Protein AF-A5L901-F1 (afdb_monomer)

Radius of gyration: 15.3 Å; Cα contacts (8 Å, |Δi|>4): 49; chains: 1; bounding box: 40×31×36 Å

Structure (mmCIF, N/CA/C/O backbone):
data_AF-A5L901-F1
#
_entry.id   AF-A5L901-F1
#
loop_
_atom_site.group_PDB
_atom_site.id
_atom_site.type_symbol
_atom_site.label_atom_id
_atom_site.label_alt_id
_atom_site.label_comp_id
_atom_site.label_asym_id
_atom_site.label_entity_id
_atom_site.label_seq_id
_atom_site.pdbx_PDB_ins_code
_atom_site.Cartn_x
_atom_site.Cartn_y
_atom_site.Cartn_z
_atom_site.occupancy
_atom_site.B_iso_or_equiv
_atom_site.auth_seq_id
_atom_site.auth_comp_id
_atom_site.auth_asym_id
_atom_site.auth_atom_id
_atom_site.pdbx_PDB_model_num
ATOM 1 N N . MET A 1 1 ? 13.944 -14.638 4.051 1.00 38.66 1 MET A N 1
ATOM 2 C CA . MET A 1 1 ? 12.646 -15.027 4.641 1.00 38.66 1 MET A CA 1
ATOM 3 C C . MET A 1 1 ? 11.600 -14.018 4.205 1.00 38.66 1 MET A C 1
ATOM 5 O O . MET A 1 1 ? 11.627 -12.891 4.678 1.00 38.66 1 MET A O 1
ATOM 9 N N . THR A 1 2 ? 10.731 -14.375 3.265 1.00 51.88 2 THR A N 1
ATOM 10 C CA . THR A 1 2 ? 9.514 -13.609 2.973 1.00 51.88 2 THR A CA 1
ATOM 11 C C . THR A 1 2 ? 8.492 -13.955 4.046 1.00 51.88 2 THR A C 1
ATOM 13 O O . THR A 1 2 ? 7.989 -15.074 4.084 1.00 51.88 2 THR A O 1
ATOM 16 N N . ILE A 1 3 ? 8.232 -13.023 4.960 1.00 65.38 3 ILE A N 1
ATOM 17 C CA . ILE A 1 3 ? 7.152 -13.172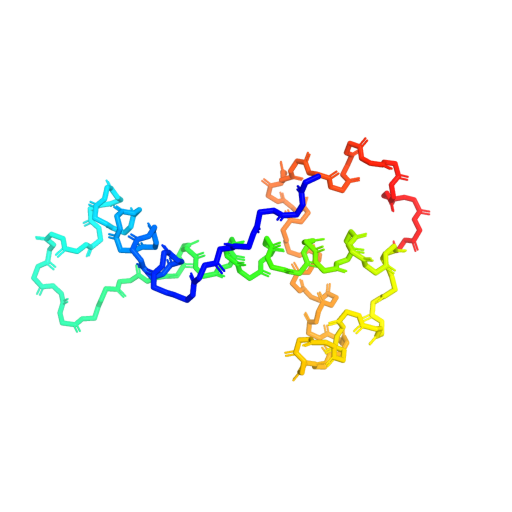 5.935 1.00 65.38 3 ILE A CA 1
ATOM 18 C C . ILE A 1 3 ? 5.848 -12.997 5.157 1.00 65.38 3 ILE A C 1
ATOM 20 O O . ILE A 1 3 ? 5.572 -11.919 4.631 1.00 65.38 3 ILE A O 1
ATOM 24 N N . LEU A 1 4 ? 5.084 -14.077 5.019 1.00 69.88 4 LEU A N 1
ATOM 25 C CA . LEU A 1 4 ? 3.739 -14.027 4.460 1.00 69.88 4 LEU A CA 1
ATOM 26 C C . LEU A 1 4 ? 2.805 -13.534 5.560 1.00 69.88 4 LEU A C 1
ATOM 28 O O .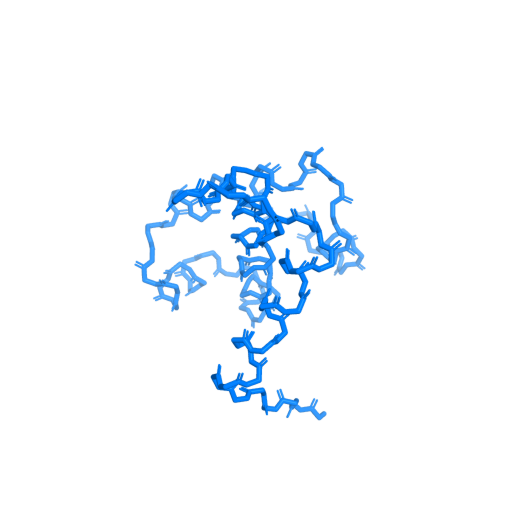 LEU A 1 4 ? 2.445 -14.299 6.446 1.00 69.88 4 LEU A O 1
ATOM 32 N N . ILE A 1 5 ? 2.442 -12.254 5.508 1.00 80.56 5 ILE A N 1
ATOM 33 C CA . ILE A 1 5 ? 1.373 -11.716 6.346 1.00 80.56 5 ILE A CA 1
ATOM 34 C C . ILE A 1 5 ? 0.026 -12.066 5.711 1.00 80.56 5 ILE A C 1
ATOM 36 O O . ILE A 1 5 ? -0.211 -11.833 4.522 1.00 80.56 5 ILE A O 1
ATOM 40 N N . THR A 1 6 ? -0.867 -12.659 6.488 1.00 87.62 6 THR A N 1
ATOM 41 C CA . THR A 1 6 ? -2.228 -12.960 6.054 1.00 87.62 6 THR A CA 1
ATOM 42 C C . THR A 1 6 ? -3.080 -11.692 6.054 1.00 87.62 6 THR A C 1
ATOM 44 O O . THR A 1 6 ? -2.827 -10.725 6.777 1.00 87.62 6 THR A O 1
ATOM 47 N N . ARG A 1 7 ? -4.167 -11.692 5.273 1.00 85.25 7 ARG A N 1
ATOM 48 C CA . ARG A 1 7 ? -5.130 -10.577 5.260 1.00 85.25 7 ARG A CA 1
ATOM 49 C C . ARG A 1 7 ? -5.676 -10.263 6.661 1.00 85.25 7 ARG A C 1
ATOM 51 O O . ARG A 1 7 ? -5.923 -9.099 6.965 1.00 85.25 7 ARG A O 1
ATOM 58 N N . GLY A 1 8 ? -5.884 -11.288 7.491 1.00 87.94 8 GLY A N 1
ATOM 59 C CA . GLY A 1 8 ? -6.374 -11.129 8.861 1.00 87.94 8 GLY A CA 1
ATOM 60 C C . GLY A 1 8 ? -5.387 -10.370 9.744 1.00 87.94 8 GLY A C 1
ATOM 61 O O . GLY A 1 8 ? -5.783 -9.433 10.433 1.00 87.94 8 GLY A O 1
ATOM 62 N N . GLU A 1 9 ? -4.104 -10.709 9.647 1.00 87.56 9 GLU A N 1
ATOM 63 C CA . GLU A 1 9 ? -3.033 -10.051 10.401 1.00 87.56 9 GLU A CA 1
ATOM 64 C C . GLU A 1 9 ? -2.860 -8.588 9.985 1.00 87.56 9 GLU A C 1
ATOM 66 O O . GLU A 1 9 ? -2.792 -7.722 10.852 1.00 87.56 9 GLU A O 1
ATOM 71 N N . VAL A 1 10 ? -2.912 -8.276 8.681 1.00 85.06 10 VAL A N 1
ATOM 72 C CA . VAL A 1 10 ? -2.893 -6.876 8.210 1.00 85.06 10 VAL A CA 1
ATOM 73 C C . VAL A 1 10 ? -4.050 -6.079 8.816 1.00 85.06 10 VAL A C 1
ATOM 75 O O . VAL A 1 10 ? -3.850 -4.977 9.324 1.00 85.06 10 VAL A O 1
ATOM 78 N N . ILE A 1 11 ? -5.268 -6.632 8.794 1.00 86.56 11 ILE A N 1
ATOM 79 C CA . ILE A 1 11 ? -6.449 -5.966 9.363 1.00 86.56 11 ILE A CA 1
ATOM 80 C C . ILE A 1 11 ? -6.272 -5.743 10.865 1.00 86.56 11 ILE A C 1
ATOM 82 O O . ILE A 1 11 ? -6.649 -4.686 11.372 1.00 86.56 11 ILE 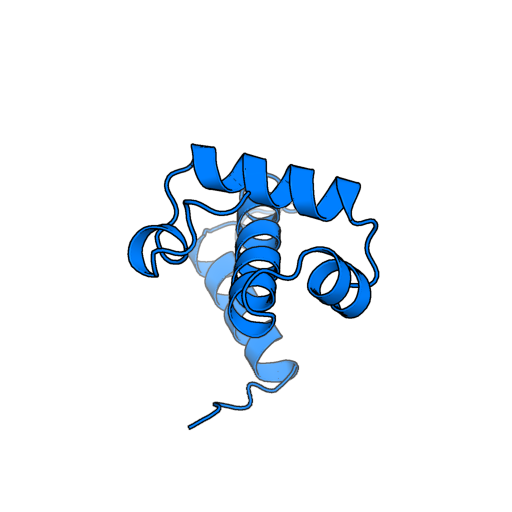A O 1
ATOM 86 N N . GLN A 1 12 ? -5.724 -6.724 11.580 1.00 87.56 12 GLN A N 1
ATOM 87 C CA . GLN A 1 12 ? -5.500 -6.618 13.014 1.00 87.56 12 GLN A CA 1
ATOM 88 C C . GLN A 1 12 ? -4.459 -5.546 13.348 1.00 87.56 12 GLN A C 1
ATOM 90 O O . GLN A 1 12 ? -4.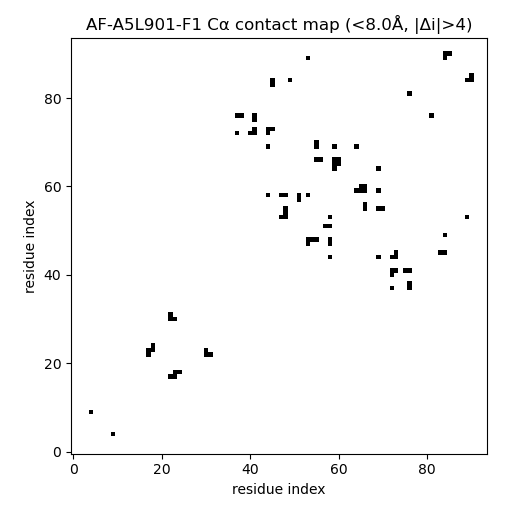740 -4.711 14.206 1.00 87.56 12 GLN A O 1
ATOM 95 N N . CYS A 1 13 ? -3.331 -5.508 12.634 1.00 84.69 13 CYS A N 1
ATOM 96 C CA . CYS A 1 13 ? -2.321 -4.460 12.790 1.00 84.69 13 CYS A CA 1
ATOM 97 C C . CYS A 1 13 ? -2.923 -3.069 12.562 1.00 84.69 13 CYS A C 1
ATOM 99 O O . CYS A 1 13 ? -2.797 -2.197 13.415 1.00 84.69 13 CYS A O 1
ATOM 101 N N . VAL A 1 14 ? -3.663 -2.870 11.464 1.00 83.25 14 VAL A N 1
ATOM 102 C CA . VAL A 1 14 ? -4.290 -1.570 11.166 1.00 83.25 14 VAL A CA 1
ATOM 103 C C . VAL A 1 14 ? -5.291 -1.166 12.254 1.00 83.25 14 VAL A C 1
ATOM 105 O O . VAL A 1 14 ? -5.301 -0.017 12.684 1.00 83.25 14 VAL A O 1
ATOM 108 N N . LYS A 1 15 ? -6.122 -2.096 12.742 1.00 83.56 15 LYS A N 1
ATOM 109 C CA . LYS A 1 15 ? -7.071 -1.815 13.833 1.00 83.56 15 LYS A CA 1
ATOM 110 C C . LYS A 1 15 ? -6.370 -1.433 15.137 1.00 83.56 15 LYS A C 1
ATOM 112 O O . LYS A 1 15 ? -6.869 -0.567 15.850 1.00 83.56 15 LYS A O 1
ATOM 117 N N . GLN A 1 16 ? -5.257 -2.089 15.459 1.00 84.31 16 GLN A N 1
ATOM 118 C CA . GLN A 1 16 ? -4.470 -1.786 16.652 1.00 84.31 16 GLN A CA 1
ATOM 119 C C . GLN A 1 16 ? -3.851 -0.391 16.561 1.00 84.31 16 GLN A C 1
ATOM 121 O O . GLN A 1 16 ? -4.052 0.401 17.475 1.00 84.31 16 GLN A O 1
ATOM 126 N N . GLU A 1 17 ? -3.208 -0.057 15.442 1.00 82.38 17 GLU A N 1
ATOM 127 C CA . GLU A 1 17 ? -2.625 1.273 15.220 1.00 82.38 17 GLU A CA 1
ATOM 128 C C . GLU A 1 17 ? -3.682 2.383 15.275 1.00 82.38 17 GLU A C 1
ATOM 130 O O . GLU A 1 17 ? -3.506 3.384 15.962 1.00 82.38 17 GLU A O 1
ATOM 135 N N . LEU A 1 18 ? -4.844 2.179 14.644 1.00 81.19 18 LEU A N 1
ATOM 136 C CA . LEU A 1 18 ? -5.959 3.131 14.710 1.00 81.19 18 LEU A CA 1
ATOM 137 C C . LEU 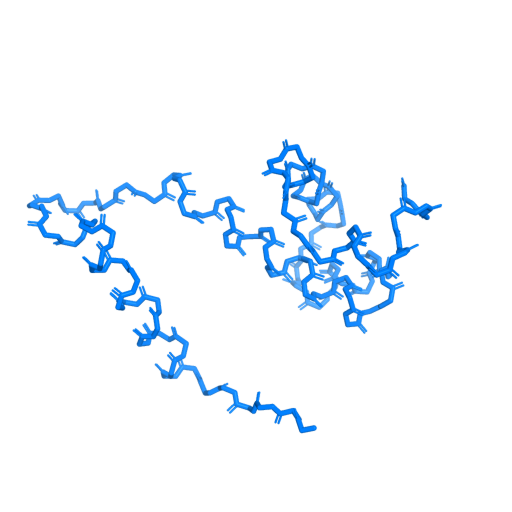A 1 18 ? -6.494 3.335 16.137 1.00 81.19 18 LEU A C 1
ATOM 139 O O . LEU A 1 18 ? -6.935 4.434 16.483 1.00 81.19 18 LEU A O 1
ATOM 143 N N . LYS A 1 19 ? -6.475 2.282 16.963 1.00 81.94 19 LYS A N 1
ATOM 144 C CA . LYS A 1 19 ? -6.850 2.366 18.378 1.00 81.94 19 LYS A CA 1
ATOM 145 C C . LYS A 1 19 ? -5.800 3.141 19.174 1.00 81.94 19 LYS A C 1
ATOM 147 O O . LYS A 1 19 ? -6.165 4.031 19.931 1.00 81.94 19 LYS A O 1
ATOM 152 N N . LEU A 1 20 ? -4.515 2.841 18.975 1.00 80.44 20 LEU A N 1
ATOM 153 C CA . LEU A 1 20 ? -3.405 3.547 19.625 1.00 80.44 20 LEU A CA 1
ATOM 154 C C . LEU A 1 20 ? -3.370 5.035 19.255 1.00 80.44 20 LEU A C 1
ATOM 156 O O . LEU A 1 20 ? -3.119 5.873 20.115 1.00 80.44 20 LEU A O 1
ATOM 160 N N . ALA A 1 21 ? -3.703 5.372 18.008 1.00 74.00 21 ALA A N 1
ATOM 161 C CA . ALA A 1 21 ? -3.823 6.749 17.533 1.00 74.00 21 ALA A CA 1
ATOM 162 C C . ALA A 1 21 ? -5.041 7.506 18.111 1.00 74.00 21 ALA A C 1
ATOM 164 O O . ALA A 1 21 ? -5.229 8.684 17.811 1.00 74.00 21 ALA A O 1
ATOM 165 N N . GLY A 1 22 ? -5.901 6.854 18.906 1.00 74.19 22 GLY A N 1
ATOM 166 C CA . GLY A 1 22 ? -7.086 7.472 19.511 1.00 74.19 22 GLY A CA 1
ATOM 167 C C . GLY A 1 22 ? -8.189 7.837 18.508 1.00 74.19 22 GLY A C 1
ATOM 168 O O . GLY A 1 22 ? -9.111 8.580 18.848 1.00 74.19 22 GLY A O 1
ATOM 169 N N . ILE A 1 23 ? -8.116 7.319 17.275 1.00 71.44 23 ILE A N 1
ATOM 170 C CA . ILE A 1 23 ? -9.078 7.591 16.193 1.00 71.44 23 ILE A CA 1
ATOM 171 C C . ILE A 1 23 ? -10.404 6.853 16.445 1.00 71.44 23 ILE A C 1
ATOM 173 O O . ILE A 1 23 ? -11.470 7.339 16.072 1.00 71.44 23 ILE A O 1
ATOM 177 N N . ILE A 1 24 ? -10.345 5.690 17.102 1.00 64.69 24 ILE A N 1
ATOM 178 C CA . ILE A 1 24 ? -11.504 4.816 17.356 1.00 64.69 24 ILE A CA 1
ATOM 179 C C . ILE A 1 24 ? -12.261 5.198 18.649 1.00 64.69 24 ILE A C 1
ATOM 181 O O . ILE A 1 24 ? -13.437 4.869 18.786 1.00 64.69 24 ILE A O 1
ATOM 185 N N . ASP A 1 25 ? -11.635 5.931 19.576 1.00 60.66 25 ASP A N 1
ATOM 186 C CA . ASP A 1 25 ? -12.190 6.169 20.922 1.00 60.66 25 ASP A CA 1
ATOM 187 C C . ASP A 1 25 ? -13.193 7.334 21.004 1.00 60.66 25 ASP A C 1
ATOM 189 O O . ASP A 1 25 ? -13.902 7.490 22.001 1.00 60.66 25 ASP A O 1
ATOM 193 N N . LYS A 1 26 ? -13.303 8.162 19.961 1.00 55.00 26 LYS A N 1
ATOM 194 C CA . LYS A 1 26 ? -14.264 9.271 19.930 1.00 55.00 26 LYS A CA 1
ATOM 195 C C . LYS A 1 26 ? -15.494 8.860 19.133 1.00 55.00 26 LYS A C 1
ATOM 197 O O . LYS A 1 26 ? -15.368 8.273 18.068 1.00 55.00 26 LYS A O 1
ATOM 202 N N . LYS A 1 27 ? -16.677 9.214 19.649 1.00 55.16 27 LYS A N 1
ATOM 203 C CA . LYS A 1 27 ? -18.051 9.022 19.127 1.00 55.16 27 LYS A CA 1
ATOM 204 C C . LYS A 1 27 ? -18.311 9.565 17.699 1.00 55.16 27 LYS A C 1
ATOM 206 O O . LYS A 1 27 ? -19.396 10.066 17.413 1.00 55.16 27 LYS A O 1
ATOM 211 N N . HIS A 1 28 ? -17.341 9.526 16.798 1.00 55.41 28 HIS A N 1
ATOM 212 C CA . HIS A 1 28 ? -17.481 9.962 15.423 1.00 55.41 28 HIS A CA 1
ATOM 213 C C . HIS A 1 28 ? -17.928 8.775 14.574 1.00 55.41 28 HIS A C 1
ATOM 215 O O . HIS A 1 28 ? -17.190 7.817 14.374 1.00 55.41 28 HIS A O 1
ATOM 221 N N . ALA A 1 29 ? -19.145 8.868 14.036 1.00 60.84 29 ALA A N 1
ATOM 222 C CA . ALA A 1 29 ? -19.675 7.924 13.051 1.00 60.84 29 ALA A CA 1
ATOM 223 C C . ALA A 1 29 ? -18.807 7.835 11.772 1.00 60.84 29 ALA A C 1
ATOM 225 O O . ALA A 1 29 ? -18.957 6.898 10.993 1.00 60.84 29 ALA A O 1
ATOM 226 N N . ALA A 1 30 ? -17.888 8.790 11.576 1.00 68.75 30 ALA A N 1
ATOM 227 C CA . ALA A 1 30 ? -16.875 8.807 10.530 1.00 68.75 30 ALA A CA 1
ATOM 228 C C . ALA A 1 30 ? -15.519 9.238 11.134 1.00 68.75 30 ALA A C 1
ATOM 230 O O . ALA A 1 30 ? -15.337 10.428 11.400 1.00 68.75 30 ALA A O 1
ATOM 231 N N . PRO A 1 31 ? -14.586 8.306 11.403 1.00 72.69 31 PRO A N 1
ATOM 232 C CA . PRO A 1 31 ? -13.241 8.659 11.847 1.00 72.69 31 PRO A CA 1
ATOM 233 C C . PRO A 1 31 ? -12.507 9.444 10.753 1.00 72.69 31 PRO A C 1
ATOM 235 O O . PRO A 1 31 ? -12.554 9.069 9.580 1.00 72.69 31 PRO A O 1
ATOM 238 N N . ASP A 1 32 ? -11.815 10.519 11.132 1.00 76.38 32 ASP A N 1
ATOM 239 C CA . ASP A 1 32 ? -10.971 11.261 10.197 1.00 76.38 32 ASP A CA 1
ATOM 240 C C . ASP A 1 32 ? -9.679 10.477 9.924 1.00 76.38 32 ASP A C 1
ATOM 242 O O . ASP A 1 32 ? -8.876 10.228 10.821 1.00 76.38 32 ASP A O 1
ATOM 246 N N . LEU A 1 33 ? -9.496 10.066 8.669 1.00 79.25 33 LEU A N 1
ATOM 247 C CA . LEU A 1 33 ? -8.328 9.318 8.196 1.00 79.25 33 LEU A CA 1
ATOM 248 C C . LEU A 1 33 ? -7.422 10.165 7.292 1.00 79.25 33 LEU A C 1
ATOM 250 O O . LEU A 1 33 ? -6.525 9.624 6.638 1.00 79.25 33 LEU A O 1
ATOM 254 N N . SER A 1 34 ? -7.654 11.478 7.223 1.00 80.50 34 SER A N 1
ATOM 255 C CA . SER A 1 34 ? -6.948 12.384 6.309 1.00 80.50 34 SER A CA 1
ATOM 256 C C . SER A 1 34 ? -5.438 12.407 6.544 1.00 80.50 34 SER A C 1
ATOM 258 O O . SER A 1 34 ? -4.687 12.615 5.595 1.00 80.50 34 SER A O 1
ATOM 260 N N . GLN A 1 35 ? -4.996 12.137 7.775 1.00 75.81 35 GLN A N 1
ATOM 261 C CA . GLN A 1 35 ? -3.577 12.053 8.132 1.00 75.81 35 GLN A CA 1
ATOM 262 C C . GLN A 1 35 ? -2.964 10.674 7.830 1.00 75.81 35 GLN A C 1
ATOM 264 O O . GLN A 1 35 ? -1.850 10.600 7.327 1.00 75.81 35 GLN A O 1
ATOM 269 N N . LEU A 1 36 ? -3.706 9.580 8.040 1.00 78.81 36 LEU A N 1
ATOM 270 C CA . LEU A 1 36 ? -3.185 8.216 7.878 1.00 78.81 36 LEU A CA 1
ATOM 271 C C . LEU A 1 36 ? -3.128 7.754 6.414 1.00 78.81 36 LEU A C 1
ATOM 273 O O . LEU A 1 36 ? -2.200 7.063 5.993 1.00 78.81 36 LEU A O 1
ATOM 277 N N . LEU A 1 37 ? -4.152 8.084 5.620 1.00 83.19 37 LEU A N 1
ATOM 278 C CA . LEU A 1 37 ? -4.267 7.576 4.249 1.00 83.19 37 LEU A CA 1
ATOM 279 C C . LEU A 1 37 ? -3.117 8.009 3.324 1.00 83.19 37 LEU A C 1
ATOM 281 O O . LEU A 1 37 ? -2.708 7.182 2.505 1.00 83.19 37 LEU A O 1
ATOM 285 N N . PRO A 1 38 ? -2.601 9.254 3.379 1.00 84.56 38 PRO A N 1
ATOM 286 C CA . PRO A 1 38 ? -1.434 9.651 2.594 1.00 84.56 38 PRO A CA 1
ATOM 287 C C . PRO A 1 38 ? -0.191 8.814 2.908 1.00 84.56 38 PRO A C 1
ATOM 289 O O . PRO A 1 38 ? 0.445 8.316 1.978 1.00 84.56 38 PRO A O 1
ATOM 292 N N . GLU A 1 39 ? 0.103 8.593 4.191 1.00 80.62 39 GLU A N 1
ATOM 293 C CA . GLU A 1 39 ? 1.257 7.806 4.640 1.00 80.62 39 GLU A CA 1
ATOM 294 C C . GLU A 1 39 ? 1.140 6.348 4.193 1.00 80.62 39 GLU A C 1
ATOM 296 O O . GLU A 1 39 ? 2.049 5.804 3.564 1.00 80.62 39 GLU A O 1
ATOM 301 N N . LEU A 1 40 ? -0.026 5.732 4.409 1.00 83.31 40 LEU A N 1
ATOM 302 C CA . LEU A 1 40 ? -0.270 4.348 4.008 1.00 83.31 40 LEU A CA 1
ATOM 303 C C . LEU A 1 40 ? -0.138 4.161 2.488 1.00 83.31 40 LEU A C 1
ATOM 305 O O . LEU A 1 40 ? 0.480 3.202 2.021 1.00 83.31 40 LEU A O 1
ATOM 309 N N . LYS A 1 41 ? -0.690 5.093 1.698 1.00 88.25 41 LYS A N 1
ATOM 310 C CA . LYS A 1 41 ? -0.553 5.083 0.233 1.00 88.25 41 LYS A CA 1
ATOM 311 C C . LYS A 1 41 ? 0.909 5.178 -0.188 1.00 88.25 41 LYS A C 1
ATOM 313 O O . LYS A 1 41 ? 1.308 4.478 -1.118 1.00 88.25 41 LYS A O 1
ATOM 318 N N . PHE A 1 42 ? 1.690 6.034 0.468 1.00 87.31 42 PHE A N 1
ATOM 319 C CA . PHE A 1 42 ? 3.106 6.177 0.169 1.00 87.31 42 PHE A CA 1
ATOM 320 C C . PHE 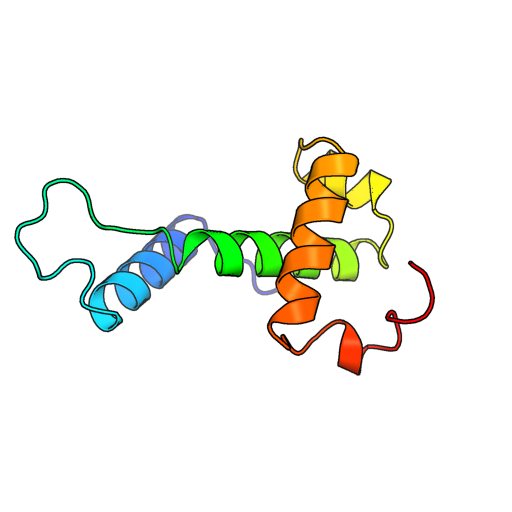A 1 42 ? 3.882 4.894 0.471 1.00 87.31 42 PHE A C 1
ATOM 322 O O . PHE A 1 42 ? 4.563 4.402 -0.423 1.00 87.31 42 PHE A O 1
ATOM 329 N N . VAL A 1 43 ? 3.716 4.303 1.659 1.00 85.69 43 VAL A N 1
ATOM 330 C CA . VAL A 1 43 ? 4.419 3.069 2.062 1.00 85.69 43 VAL A CA 1
ATOM 331 C C . VAL A 1 43 ? 4.147 1.921 1.088 1.00 85.69 43 VAL A C 1
ATOM 333 O O . VAL A 1 43 ? 5.064 1.204 0.691 1.00 85.69 43 VAL A O 1
ATOM 336 N N . ILE A 1 44 ? 2.898 1.768 0.638 1.00 88.75 44 ILE A N 1
ATOM 337 C CA . ILE A 1 44 ? 2.528 0.745 -0.351 1.00 88.75 44 ILE A CA 1
ATOM 338 C C . ILE A 1 44 ? 3.231 0.994 -1.697 1.00 88.75 44 ILE A C 1
ATOM 340 O O . ILE A 1 44 ? 3.762 0.063 -2.309 1.00 88.75 44 ILE A O 1
ATOM 344 N N . VAL A 1 45 ? 3.244 2.247 -2.168 1.00 90.06 45 VAL A N 1
ATOM 345 C CA . VAL A 1 45 ? 3.931 2.623 -3.413 1.00 90.06 45 VAL A CA 1
ATOM 346 C C . VAL A 1 45 ? 5.441 2.424 -3.286 1.00 90.06 45 VAL A C 1
ATOM 348 O O . VAL A 1 45 ? 6.055 1.882 -4.202 1.00 90.06 45 VAL A O 1
ATOM 351 N N . GLU A 1 46 ? 6.037 2.812 -2.161 1.00 87.00 46 GLU A N 1
ATOM 352 C CA . GLU A 1 46 ? 7.460 2.651 -1.875 1.00 87.00 46 GLU A CA 1
ATOM 353 C C . GLU A 1 46 ? 7.864 1.172 -1.870 1.00 87.00 46 GLU A C 1
ATOM 355 O O . GLU A 1 46 ? 8.798 0.789 -2.576 1.00 87.00 46 GLU A O 1
ATOM 360 N N . ALA A 1 47 ? 7.119 0.321 -1.160 1.00 86.88 47 ALA A N 1
ATOM 361 C CA . ALA A 1 47 ? 7.376 -1.115 -1.102 1.00 86.88 47 ALA A CA 1
ATOM 362 C C . ALA A 1 47 ? 7.347 -1.764 -2.494 1.00 86.88 47 ALA A C 1
ATOM 364 O O . ALA A 1 47 ? 8.209 -2.582 -2.824 1.00 86.88 47 ALA A O 1
ATOM 365 N N . LEU A 1 48 ? 6.393 -1.376 -3.347 1.00 89.56 48 LEU A N 1
ATOM 366 C CA . LEU A 1 48 ? 6.319 -1.900 -4.709 1.00 89.56 48 LEU A CA 1
ATOM 367 C C . LEU A 1 48 ? 7.373 -1.319 -5.638 1.00 89.56 48 LEU A C 1
ATOM 369 O O . LEU A 1 48 ? 7.857 -2.033 -6.515 1.00 89.56 48 LEU A O 1
ATOM 373 N N . LEU A 1 49 ? 7.769 -0.062 -5.460 1.00 87.56 49 LEU A N 1
ATOM 374 C CA . LEU A 1 49 ? 8.921 0.474 -6.173 1.00 87.56 49 LEU A CA 1
ATOM 375 C C . LEU A 1 49 ? 10.180 -0.302 -5.783 1.00 87.56 49 LEU A C 1
ATOM 377 O O . LEU A 1 49 ? 10.861 -0.789 -6.673 1.00 87.56 49 LEU A O 1
ATOM 381 N N . LEU A 1 50 ? 10.441 -0.549 -4.500 1.00 85.94 50 LEU A N 1
ATOM 382 C CA . LEU A 1 50 ? 11.570 -1.385 -4.074 1.00 85.94 50 LEU A CA 1
ATOM 383 C C . LEU A 1 50 ? 11.500 -2.798 -4.678 1.00 85.94 50 LEU A C 1
ATOM 385 O O . LEU A 1 50 ? 12.472 -3.269 -5.270 1.00 85.94 50 LEU A O 1
ATOM 389 N N . HIS A 1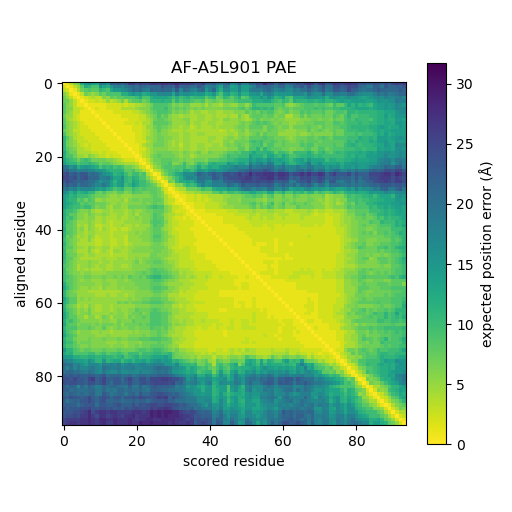 51 ? 10.332 -3.444 -4.616 1.00 87.38 51 HIS A N 1
ATOM 390 C CA . HIS A 1 51 ? 10.118 -4.777 -5.186 1.00 87.38 51 HIS A CA 1
ATOM 391 C C . HIS A 1 51 ? 10.360 -4.826 -6.703 1.00 87.38 51 HIS A C 1
ATOM 393 O O . HIS A 1 51 ? 10.945 -5.775 -7.221 1.00 87.38 51 HIS A O 1
ATOM 399 N N . THR A 1 52 ? 9.950 -3.782 -7.423 1.00 89.44 52 THR A N 1
ATOM 400 C CA . THR A 1 52 ? 10.078 -3.683 -8.884 1.00 89.44 52 THR A CA 1
ATOM 401 C C . THR A 1 52 ? 11.371 -3.000 -9.336 1.00 89.44 52 THR A C 1
ATOM 403 O O . THR A 1 52 ? 11.500 -2.680 -10.520 1.00 89.44 52 THR A O 1
ATOM 406 N N . ARG A 1 53 ? 12.325 -2.758 -8.420 1.00 86.25 53 ARG A N 1
ATOM 407 C CA . ARG A 1 53 ? 13.582 -2.018 -8.679 1.00 86.25 53 ARG A CA 1
ATOM 408 C C . ARG A 1 53 ? 13.325 -0.649 -9.327 1.00 86.25 53 ARG A C 1
ATOM 410 O O . ARG A 1 53 ? 13.987 -0.222 -10.266 1.00 86.25 53 ARG A O 1
ATOM 417 N N . GLY A 1 54 ? 12.256 -0.037 -8.838 1.00 84.44 54 GLY A N 1
ATOM 418 C CA . GLY A 1 54 ? 11.642 1.227 -9.194 1.00 84.44 54 GLY A CA 1
ATOM 419 C C . GLY A 1 54 ? 11.141 1.335 -10.636 1.00 84.44 54 GLY A C 1
ATOM 420 O O . GLY A 1 54 ? 10.995 2.429 -11.186 1.00 84.44 54 GLY A O 1
ATOM 421 N N . ASN A 1 55 ? 10.779 0.206 -11.249 1.00 89.44 55 ASN A N 1
ATOM 422 C CA . ASN A 1 55 ? 9.979 0.205 -12.466 1.00 89.44 55 ASN A CA 1
ATOM 423 C C . ASN A 1 55 ? 8.550 0.703 -12.174 1.00 89.44 55 ASN A C 1
ATOM 425 O O . ASN A 1 55 ? 7.635 -0.068 -11.878 1.00 89.44 55 ASN A O 1
ATOM 429 N N . GLN A 1 56 ? 8.347 2.014 -12.321 1.00 90.31 56 GLN A N 1
ATOM 430 C CA . GLN A 1 56 ? 7.066 2.681 -12.065 1.00 90.31 56 GLN A CA 1
ATOM 431 C C . GLN A 1 56 ? 5.900 2.100 -12.877 1.00 90.31 56 GLN A C 1
ATOM 433 O O . GLN A 1 56 ? 4.774 2.073 -12.390 1.00 90.31 56 GLN A O 1
ATOM 438 N N . ALA A 1 57 ? 6.139 1.658 -14.117 1.00 93.12 57 ALA A N 1
ATOM 439 C CA . ALA A 1 57 ? 5.090 1.085 -14.957 1.00 93.12 57 ALA A CA 1
ATOM 440 C C . ALA A 1 57 ? 4.662 -0.297 -14.446 1.00 93.12 57 ALA A C 1
ATOM 442 O O . ALA A 1 57 ? 3.472 -0.601 -14.410 1.00 93.12 57 ALA A O 1
ATOM 443 N N . LEU A 1 58 ? 5.617 -1.123 -14.005 1.00 93.38 58 LEU A N 1
ATOM 444 C CA . LEU A 1 58 ? 5.322 -2.413 -13.389 1.00 93.38 58 LEU A CA 1
ATOM 445 C C . LEU A 1 58 ? 4.618 -2.241 -12.037 1.00 93.38 58 LEU A C 1
ATOM 447 O O . LEU A 1 58 ? 3.572 -2.851 -11.840 1.00 93.38 58 LEU A O 1
ATOM 451 N N . ALA A 1 59 ? 5.116 -1.361 -11.165 1.00 92.88 59 ALA A N 1
ATOM 452 C CA . ALA A 1 59 ? 4.490 -1.076 -9.873 1.00 92.88 59 ALA A CA 1
ATOM 453 C C . ALA A 1 59 ? 3.050 -0.552 -10.027 1.00 92.88 59 ALA A C 1
ATOM 455 O O . ALA A 1 59 ? 2.144 -1.010 -9.337 1.00 92.88 59 ALA A O 1
ATOM 456 N N . ALA A 1 60 ? 2.814 0.354 -10.984 1.00 93.75 60 ALA A N 1
ATOM 457 C CA . ALA A 1 60 ? 1.480 0.876 -11.275 1.00 93.75 60 ALA A CA 1
ATOM 458 C C . ALA A 1 60 ? 0.521 -0.222 -11.762 1.00 93.75 60 ALA A C 1
ATOM 460 O O . ALA A 1 60 ? -0.624 -0.270 -11.318 1.00 93.75 60 ALA A O 1
ATOM 461 N N . ARG A 1 61 ? 0.999 -1.139 -12.618 1.00 96.12 61 ARG A N 1
ATOM 462 C CA . ARG A 1 61 ? 0.217 -2.305 -13.065 1.00 96.12 61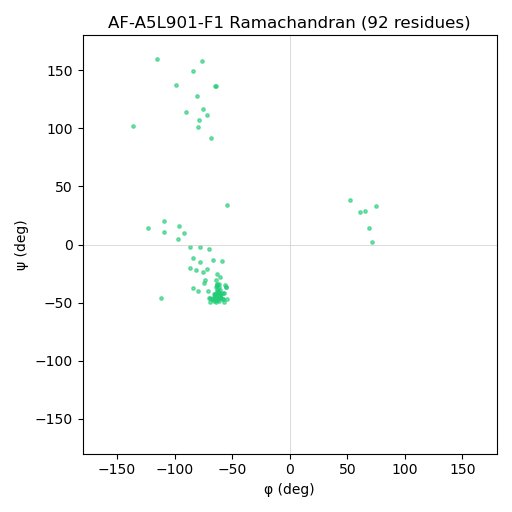 ARG A CA 1
ATOM 463 C C . ARG A 1 61 ? -0.105 -3.261 -11.918 1.00 96.12 61 ARG A C 1
ATOM 465 O O . ARG A 1 61 ? -1.241 -3.703 -11.833 1.00 96.12 61 ARG A O 1
ATOM 472 N N . MET A 1 62 ? 0.854 -3.540 -11.031 1.00 94.81 62 MET A N 1
ATOM 473 C CA . MET A 1 62 ? 0.631 -4.393 -9.853 1.00 94.81 62 MET A CA 1
ATOM 474 C C . MET A 1 62 ? -0.393 -3.787 -8.885 1.00 94.81 62 MET 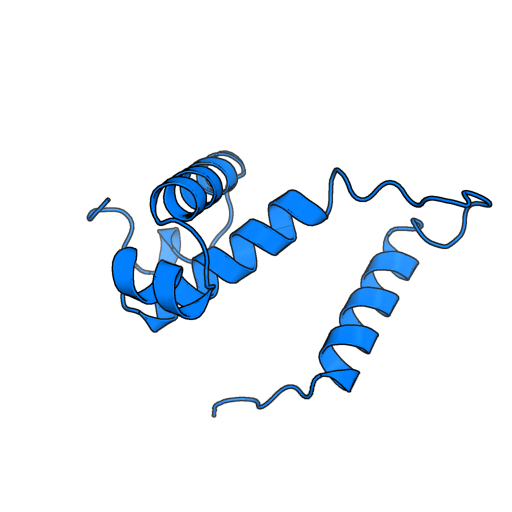A C 1
ATOM 476 O O . MET A 1 62 ? -1.193 -4.517 -8.312 1.00 94.81 62 MET A O 1
ATOM 480 N N . LEU A 1 63 ? -0.401 -2.458 -8.737 1.00 93.31 63 LEU A N 1
ATOM 481 C CA . LEU A 1 63 ? -1.394 -1.738 -7.932 1.00 93.31 63 LEU A CA 1
ATOM 482 C C . LEU A 1 63 ? -2.748 -1.557 -8.619 1.00 93.31 63 LEU A C 1
ATOM 484 O O . LEU A 1 63 ? -3.704 -1.159 -7.959 1.00 93.31 63 LEU A O 1
ATOM 488 N N . GLY A 1 64 ? -2.833 -1.774 -9.933 1.00 95.38 64 GLY A N 1
ATOM 489 C CA . GLY A 1 64 ? -4.030 -1.452 -10.707 1.00 95.38 64 GLY A CA 1
ATOM 490 C C . GLY A 1 64 ? -4.333 0.050 -10.761 1.00 95.38 64 GLY A C 1
ATOM 491 O O . GLY A 1 64 ? -5.493 0.435 -10.873 1.00 95.38 64 GLY A O 1
ATOM 492 N N . ILE A 1 65 ? -3.313 0.914 -10.673 1.00 94.62 65 ILE A N 1
ATOM 493 C CA . ILE A 1 65 ? -3.478 2.376 -10.724 1.00 94.62 65 ILE A CA 1
ATOM 494 C C . ILE A 1 65 ? -2.801 2.981 -11.952 1.00 94.62 65 ILE A C 1
ATOM 496 O O . ILE A 1 65 ? -1.870 2.426 -12.532 1.00 94.62 65 ILE A O 1
ATOM 500 N N . ASN A 1 66 ? -3.226 4.186 -12.329 1.00 95.81 66 ASN A N 1
ATOM 501 C CA . ASN A 1 66 ? -2.538 4.948 -13.364 1.00 95.81 66 ASN A CA 1
ATOM 502 C C . ASN A 1 66 ? -1.117 5.345 -12.904 1.00 95.81 66 ASN A C 1
ATOM 504 O O . ASN A 1 66 ? -0.927 5.844 -11.791 1.00 95.81 66 ASN A O 1
ATOM 508 N N . ARG A 1 67 ? -0.116 5.209 -13.785 1.00 92.50 67 ARG A N 1
ATOM 509 C CA . ARG A 1 67 ? 1.287 5.580 -13.500 1.00 92.50 67 ARG A CA 1
ATOM 510 C C . ARG A 1 67 ? 1.443 7.036 -13.036 1.00 92.50 67 ARG A C 1
ATOM 512 O O . ARG A 1 67 ? 2.272 7.324 -12.177 1.00 92.50 67 ARG A O 1
ATOM 519 N N . GLY A 1 68 ? 0.653 7.958 -13.583 1.00 93.44 68 GLY A N 1
ATOM 520 C CA . GLY A 1 68 ? 0.637 9.362 -13.175 1.00 93.44 68 GLY A CA 1
ATOM 521 C C . GLY A 1 68 ? 0.185 9.559 -11.727 1.00 93.44 68 GLY A C 1
ATOM 522 O O . GLY A 1 68 ? 0.732 10.415 -11.036 1.00 93.44 68 GLY A O 1
ATOM 523 N N . ILE A 1 69 ? -0.751 8.736 -11.240 1.00 92.50 69 ILE A N 1
ATOM 524 C CA . ILE A 1 69 ? -1.176 8.730 -9.832 1.00 92.50 69 ILE A CA 1
ATOM 525 C C . ILE A 1 69 ? -0.045 8.197 -8.951 1.00 92.50 69 ILE A C 1
ATOM 527 O O . ILE A 1 69 ? 0.299 8.844 -7.965 1.00 92.50 69 ILE A O 1
ATOM 531 N N . LEU A 1 70 ? 0.590 7.088 -9.347 1.00 91.50 70 LEU A N 1
ATOM 532 C CA . LEU A 1 70 ? 1.750 6.539 -8.637 1.00 91.50 70 LEU A CA 1
ATOM 533 C C . LEU A 1 70 ? 2.851 7.595 -8.472 1.00 91.50 70 LEU A C 1
ATOM 535 O O . LEU A 1 70 ? 3.342 7.806 -7.367 1.00 91.50 70 LEU A O 1
ATOM 539 N N . ARG A 1 71 ? 3.179 8.322 -9.549 1.00 89.50 71 ARG A N 1
ATOM 540 C CA . ARG A 1 71 ? 4.183 9.398 -9.532 1.00 89.50 71 ARG A CA 1
ATOM 541 C C . ARG A 1 71 ? 3.791 10.566 -8.621 1.00 89.50 71 ARG A C 1
ATOM 543 O O . ARG A 1 71 ? 4.665 11.193 -8.031 1.00 89.50 71 ARG A O 1
ATOM 550 N N . LYS A 1 72 ? 2.500 10.901 -8.527 1.00 90.00 72 LYS A N 1
ATOM 551 C CA . LYS A 1 72 ? 2.016 11.937 -7.597 1.00 90.00 72 LYS A CA 1
ATOM 552 C C . LYS A 1 72 ? 2.191 11.488 -6.146 1.00 90.00 72 LYS A C 1
ATOM 554 O O . LYS A 1 72 ? 2.722 12.256 -5.353 1.00 90.00 72 LYS A O 1
ATOM 559 N N . ILE A 1 73 ? 1.802 10.251 -5.830 1.00 88.06 73 ILE A N 1
ATOM 560 C CA . ILE A 1 73 ? 1.932 9.677 -4.482 1.00 88.06 73 ILE A CA 1
ATOM 561 C C . ILE A 1 73 ? 3.405 9.599 -4.074 1.00 88.06 73 ILE A C 1
ATOM 563 O O . ILE A 1 73 ? 3.757 10.056 -2.991 1.00 88.06 73 ILE A O 1
ATOM 567 N N . SER A 1 74 ? 4.275 9.096 -4.956 1.00 82.62 74 SER A N 1
ATOM 568 C CA . SER A 1 74 ? 5.704 8.982 -4.655 1.00 82.62 74 SER A CA 1
ATOM 569 C C . SER A 1 74 ? 6.327 10.351 -4.376 1.00 82.62 74 SER A C 1
ATOM 571 O O . SER A 1 74 ? 7.018 10.514 -3.381 1.00 82.62 74 SER A O 1
ATOM 573 N N . LYS A 1 75 ? 6.030 11.367 -5.198 1.00 81.12 75 LYS A N 1
ATOM 574 C CA . LYS A 1 75 ? 6.525 12.740 -4.995 1.00 81.12 75 LYS A CA 1
ATOM 575 C C . LYS A 1 75 ? 6.011 13.400 -3.717 1.00 81.12 75 LYS A C 1
ATOM 577 O O . LYS A 1 75 ? 6.706 14.260 -3.187 1.00 81.12 75 LYS A O 1
ATOM 582 N N . GLN A 1 76 ? 4.805 13.054 -3.269 1.00 75.12 76 GLN A N 1
ATOM 583 C CA . GLN A 1 76 ? 4.229 13.618 -2.052 1.00 75.12 76 GLN A CA 1
ATOM 584 C C . GLN A 1 76 ? 4.983 13.117 -0.815 1.00 75.12 76 GLN A C 1
ATOM 586 O O . GLN A 1 76 ? 5.437 13.943 -0.037 1.00 75.12 76 GLN A O 1
ATOM 591 N N . GLY A 1 77 ? 5.211 11.805 -0.684 1.00 66.88 77 GLY A N 1
ATOM 592 C CA . GLY A 1 77 ? 5.884 11.264 0.507 1.00 66.88 77 GLY A CA 1
ATOM 593 C C . GLY A 1 77 ? 7.382 11.575 0.602 1.00 66.88 77 GLY A C 1
ATOM 594 O O . GLY A 1 77 ? 7.919 11.626 1.705 1.00 66.88 77 GLY A O 1
ATOM 595 N N . PHE A 1 78 ? 8.053 11.900 -0.514 1.00 60.28 78 PHE A N 1
ATOM 596 C CA . PHE A 1 78 ? 9.427 12.428 -0.477 1.00 60.28 78 PHE A CA 1
ATOM 597 C C . PHE A 1 78 ? 9.542 13.780 0.246 1.00 60.28 78 PHE A C 1
ATOM 599 O O . PHE A 1 78 ? 10.614 14.098 0.753 1.00 60.28 78 PHE A O 1
ATOM 606 N N . LYS A 1 79 ? 8.468 14.582 0.300 1.00 57.06 79 LYS A N 1
ATOM 607 C CA . LYS A 1 79 ? 8.477 15.876 1.003 1.00 57.06 79 LYS A CA 1
ATOM 608 C C . LYS A 1 79 ? 8.415 15.725 2.521 1.00 57.06 79 LYS A C 1
ATOM 610 O O . LYS A 1 79 ? 8.892 16.609 3.223 1.00 57.06 79 LYS A O 1
ATOM 615 N N . ASP A 1 80 ? 7.894 14.596 2.992 1.00 56.03 80 ASP A N 1
ATOM 616 C CA . ASP A 1 80 ? 7.650 14.326 4.410 1.00 56.03 80 ASP A CA 1
ATOM 617 C C . ASP A 1 80 ? 8.788 13.499 5.052 1.00 56.03 80 ASP A C 1
ATOM 619 O O . ASP A 1 80 ? 8.725 13.137 6.223 1.00 56.03 80 ASP A O 1
ATOM 623 N N . GLY A 1 81 ? 9.867 13.229 4.301 1.00 54.09 81 GLY A N 1
ATOM 624 C CA . GLY A 1 81 ? 11.128 12.714 4.841 1.00 54.09 81 GLY A CA 1
ATOM 625 C C . GLY A 1 81 ? 11.131 11.236 5.245 1.00 54.09 81 GLY A C 1
ATOM 626 O O . GLY A 1 81 ? 11.821 10.887 6.193 1.00 54.09 81 GLY A O 1
ATOM 627 N N . SER A 1 82 ? 10.397 10.354 4.560 1.00 52.72 82 SER A N 1
ATOM 628 C CA . SER A 1 82 ? 10.357 8.908 4.864 1.00 52.72 82 SER A CA 1
ATOM 629 C C . SER A 1 82 ? 11.504 8.092 4.222 1.00 52.72 82 SER A C 1
ATOM 631 O O . SER A 1 82 ? 12.051 8.435 3.175 1.00 52.72 82 SER A O 1
ATOM 633 N N . TYR A 1 83 ? 11.912 7.017 4.914 1.00 54.59 83 TYR A N 1
ATOM 634 C CA . TYR A 1 83 ? 13.313 6.618 5.145 1.00 54.59 83 TYR A CA 1
ATOM 635 C C . TYR A 1 83 ? 13.839 5.351 4.418 1.00 54.59 83 TYR A C 1
ATOM 637 O O . TYR A 1 83 ? 14.862 4.808 4.850 1.00 54.59 83 TYR A O 1
ATOM 645 N N . LEU A 1 84 ? 13.240 4.846 3.329 1.00 51.19 84 LEU A N 1
ATOM 646 C CA . LEU A 1 84 ? 13.741 3.610 2.684 1.00 51.19 84 LEU A CA 1
ATOM 647 C C . LEU A 1 84 ? 14.346 3.824 1.292 1.00 51.19 84 LEU A C 1
ATOM 649 O O . LEU A 1 84 ? 15.471 3.372 1.052 1.00 51.19 84 LEU A O 1
ATOM 653 N N . LEU A 1 85 ? 13.702 4.579 0.398 1.00 50.81 85 LEU A N 1
ATOM 654 C CA . LEU A 1 85 ? 14.289 4.862 -0.921 1.00 50.81 85 LEU A CA 1
ATOM 655 C C . LEU A 1 85 ? 15.586 5.687 -0.833 1.00 50.81 85 LEU A C 1
ATOM 657 O O . LEU A 1 85 ? 16.549 5.365 -1.532 1.00 50.81 85 LEU A O 1
ATOM 661 N N . ALA A 1 86 ? 15.673 6.642 0.102 1.00 50.47 86 ALA A N 1
ATOM 662 C CA . ALA A 1 86 ? 16.887 7.430 0.356 1.00 50.47 86 ALA A CA 1
ATOM 663 C C . ALA A 1 86 ? 18.086 6.594 0.836 1.00 50.47 86 ALA A C 1
ATOM 665 O O . ALA A 1 86 ? 19.221 6.883 0.466 1.00 50.47 86 ALA A O 1
ATOM 666 N N . ARG A 1 87 ? 17.850 5.522 1.608 1.00 47.06 87 ARG A N 1
ATOM 667 C CA . ARG A 1 87 ? 18.916 4.627 2.105 1.00 47.06 87 ARG A CA 1
ATOM 668 C C . ARG A 1 87 ? 19.361 3.595 1.070 1.00 47.06 87 ARG A C 1
ATOM 670 O O . ARG A 1 87 ? 20.464 3.072 1.164 1.00 47.06 87 ARG A O 1
ATOM 677 N N . SER A 1 88 ? 18.511 3.304 0.088 1.00 51.09 88 SER A N 1
ATOM 678 C CA . SER A 1 88 ? 18.757 2.278 -0.930 1.00 51.09 88 SER A CA 1
ATOM 679 C C . SER A 1 88 ? 19.554 2.767 -2.151 1.00 51.09 88 SER A C 1
ATOM 681 O O . SER A 1 88 ? 19.832 1.976 -3.046 1.00 51.09 88 SER A O 1
ATOM 683 N N . GLY A 1 89 ? 19.911 4.057 -2.223 1.00 49.12 89 GLY A N 1
ATOM 684 C CA . GLY A 1 89 ? 20.656 4.624 -3.358 1.00 49.12 89 GLY A CA 1
ATOM 685 C C . GLY A 1 89 ? 19.850 4.748 -4.661 1.00 49.12 89 GLY A C 1
ATOM 686 O O . GLY A 1 89 ? 20.374 5.226 -5.663 1.00 49.12 89 GLY A O 1
ATOM 687 N N . PHE A 1 90 ? 18.562 4.385 -4.658 1.00 49.44 90 PHE A N 1
ATOM 688 C CA . PHE A 1 90 ? 17.666 4.487 -5.820 1.00 49.44 90 PHE A CA 1
ATOM 689 C C . PHE A 1 90 ? 17.156 5.915 -6.092 1.00 49.44 90 PHE A C 1
ATOM 691 O O . PHE A 1 90 ? 16.450 6.139 -7.076 1.00 49.44 90 PHE A O 1
ATOM 698 N N . CYS A 1 91 ? 17.519 6.896 -5.258 1.00 45.84 91 CYS A N 1
ATOM 699 C CA . CYS A 1 91 ? 17.055 8.281 -5.387 1.00 45.84 91 CYS A CA 1
ATOM 700 C C . CYS A 1 91 ? 17.549 9.023 -6.639 1.00 45.84 91 CYS A C 1
ATOM 702 O O . CYS A 1 91 ? 16.974 10.054 -6.967 1.00 45.84 91 CYS A O 1
ATOM 704 N N . ASN A 1 92 ? 18.548 8.514 -7.368 1.00 41.75 92 ASN A N 1
ATOM 705 C CA . ASN A 1 92 ? 19.114 9.208 -8.535 1.00 41.75 92 ASN A CA 1
ATOM 706 C C . ASN A 1 92 ? 18.541 8.783 -9.903 1.00 41.75 92 ASN A C 1
ATOM 708 O O . ASN A 1 92 ? 19.147 9.089 -10.926 1.00 41.75 92 ASN A O 1
ATOM 712 N N . ALA A 1 93 ? 17.391 8.099 -9.963 1.00 41.75 93 ALA A N 1
ATOM 713 C CA . ALA A 1 93 ? 16.852 7.590 -11.235 1.00 41.75 93 ALA A CA 1
ATOM 714 C C . ALA A 1 93 ? 15.422 8.046 -11.616 1.00 41.75 93 ALA A C 1
ATOM 716 O O . ALA A 1 93 ? 14.849 7.458 -12.537 1.00 41.75 93 ALA A O 1
ATOM 717 N N . TYR A 1 94 ? 14.830 9.069 -10.973 1.00 41.44 94 TYR A N 1
ATOM 718 C CA . TYR A 1 94 ? 13.433 9.487 -11.244 1.00 41.44 94 TYR A CA 1
ATOM 719 C C . TYR A 1 94 ? 13.187 10.986 -11.388 1.00 41.44 94 TYR A C 1
ATOM 721 O O . TYR A 1 94 ? 13.689 11.755 -10.545 1.00 41.44 94 TYR A O 1
#

Solvent-accessible surface area (backbone atoms only — not comparable to full-atom values): 5790 Å² total; per-residue (Å²): 134,85,82,82,77,49,73,67,54,53,52,49,52,52,53,49,53,40,48,75,69,52,52,68,79,49,96,52,99,67,64,87,50,80,76,54,53,59,54,54,53,25,53,56,52,50,54,35,24,63,74,47,76,56,38,55,68,59,33,16,59,76,70,72,47,58,51,70,56,51,54,50,43,54,60,54,43,62,76,74,69,65,78,57,56,73,74,67,69,64,69,85,77,125

Mean predicted aligned error: 9.15 Å

pLDDT: mean 76.13, std 16.21, range [38.66, 96.12]

Sequence (94 aa):
MTILITRGEVIQCVKQELKLAGIIDKKHAAPDLSQLLPELKFVIVEALLLHTRGNQALAARMLGINRGILRKISKQGFKDGSYLLARSGFCNAY

Nearest PDB structures (foldseek):
  6p0s-assembly1_B  TM=7.881E-01  e=1.947E-03  Escherichia coli K-12
  6p0u-assembly1_B  TM=7.575E-01  e=1.828E-03  Escherichia coli K-12
  4l5e-assembly1_A-2  TM=8.957E-01  e=4.775E-01  Aquifex aeolicus VF5
  1ojl-assembly2_D-3  TM=7.928E-01  e=3.067E-01  Salmonella enterica subsp. enterica serovar Typhimurium
  4fth-assembly1_A  TM=7.199E-01  e=3.267E-01  Aquifex aeolicus

Secondary structure (DSSP, 8-state):
------HHHHHHHHHHHHHHTTSSSS--SS---TTHHHHHHHHHHHHHHHHTTT-HHHHHHHHTS-HHHHHHHHHHHGGGT-SSTTTTTGGG--

Foldseek 3Di:
DPPDDDPVNVVVVVVVVCVVVVQPVDPDPDGDCVPPVLVVLQVLLVVLCVVVVNPLVVSCVVVVHDSVVSVVSPVVVVVVPDDDCVVVPSVPPD